Protein AF-A0A7V0RK07-F1 (afdb_monomer_lite)

Secondary structure (DSSP, 8-state):
-----TTHHHHHHHHHHHSHHHHTTEEEEEEPPGGGTGGG-EEEEE--PPPP----

Sequence (56 aa):
DGSFERGVLNREVPRWLCEPEFRSQVVSFTPAHKRHGGEGALYVRLRKRGKPSQNS

Foldseek 3Di:
DPPPPPCPCLVVVVVVCPDPVNVVFWPDKDADDVVVPGSHDMDTHTDPPPDPPPDD

pLDDT: mean 77.1, std 12.64, range [48.41, 91.81]

Structure (mmCIF, N/CA/C/O backbone):
data_AF-A0A7V0RK07-F1
#
_entry.id   AF-A0A7V0RK07-F1
#
loop_
_atom_site.group_PDB
_atom_site.id
_atom_site.type_symbol
_atom_site.label_atom_id
_atom_site.label_alt_id
_atom_site.label_comp_id
_atom_site.label_asym_id
_atom_site.label_entity_id
_atom_site.label_seq_id
_atom_site.pdbx_PDB_ins_code
_atom_site.Cartn_x
_atom_site.Cartn_y
_atom_site.Cartn_z
_atom_site.occupancy
_atom_site.B_iso_or_equiv
_atom_site.auth_seq_id
_atom_site.auth_comp_id
_atom_site.auth_asym_id
_atom_site.auth_atom_id
_atom_site.pdbx_PDB_model_num
ATOM 1 N N . ASP A 1 1 ? 23.725 14.520 -13.932 1.00 49.31 1 ASP A N 1
ATOM 2 C CA . ASP A 1 1 ? 23.502 13.080 -13.750 1.00 49.31 1 ASP A CA 1
ATOM 3 C C . ASP A 1 1 ? 22.252 12.908 -12.897 1.00 49.31 1 ASP A C 1
ATOM 5 O O . ASP A 1 1 ? 22.287 13.159 -11.704 1.00 49.31 1 ASP A O 1
ATOM 9 N N . GLY A 1 2 ? 21.101 12.704 -13.538 1.00 52.94 2 GLY A N 1
ATOM 10 C CA . GLY A 1 2 ? 19.788 12.671 -12.883 1.00 52.94 2 GLY A CA 1
ATOM 11 C C . GLY A 1 2 ? 19.420 11.254 -12.470 1.00 52.94 2 GLY A C 1
ATOM 12 O O . GLY A 1 2 ? 18.395 10.732 -12.903 1.00 52.94 2 GLY A O 1
ATOM 13 N N . SER A 1 3 ? 20.276 10.611 -11.687 1.00 54.41 3 SER A N 1
ATOM 14 C CA . SER A 1 3 ? 20.024 9.317 -11.061 1.00 54.41 3 SER A CA 1
ATOM 15 C C . SER A 1 3 ? 19.085 9.501 -9.861 1.00 54.41 3 SER A C 1
ATOM 17 O O . SER A 1 3 ? 19.414 9.174 -8.729 1.00 54.41 3 SER A O 1
ATOM 19 N N . PHE A 1 4 ? 17.880 10.038 -10.101 1.00 54.00 4 PHE A N 1
A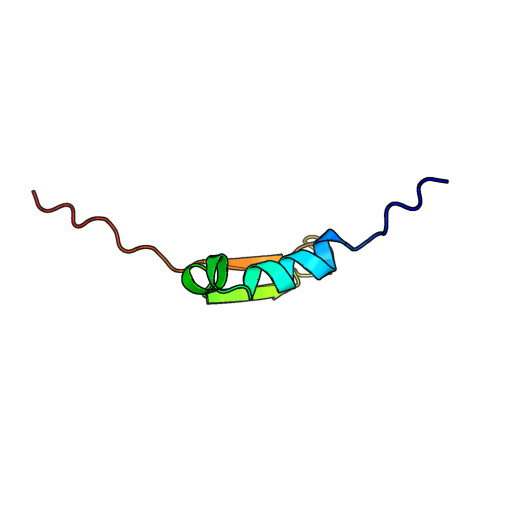TOM 20 C CA . PHE A 1 4 ? 16.791 9.898 -9.137 1.00 54.00 4 PHE A CA 1
ATOM 21 C C . PHE A 1 4 ? 16.602 8.403 -8.936 1.00 54.00 4 PHE A C 1
ATOM 23 O O . PHE A 1 4 ? 16.242 7.698 -9.881 1.00 54.00 4 PHE A O 1
ATOM 30 N N . GLU A 1 5 ? 16.941 7.934 -7.743 1.00 55.38 5 GLU A N 1
ATOM 31 C CA . GLU A 1 5 ? 16.908 6.544 -7.322 1.00 55.38 5 GLU A CA 1
ATOM 32 C C . GLU A 1 5 ? 15.554 5.923 -7.689 1.00 55.38 5 GLU A C 1
ATOM 34 O O . GLU A 1 5 ? 14.544 6.070 -6.991 1.00 55.38 5 GLU A O 1
ATOM 39 N N . ARG A 1 6 ? 15.513 5.295 -8.871 1.00 57.12 6 ARG A N 1
ATOM 40 C CA . ARG A 1 6 ? 14.312 4.725 -9.480 1.00 57.12 6 ARG A CA 1
ATOM 41 C C . ARG A 1 6 ? 13.838 3.601 -8.567 1.00 57.12 6 ARG A C 1
ATOM 43 O O . ARG A 1 6 ? 14.345 2.491 -8.645 1.00 57.12 6 ARG A O 1
ATOM 50 N N . GLY A 1 7 ? 12.890 3.911 -7.685 1.00 65.88 7 GLY A N 1
ATOM 51 C CA . GLY A 1 7 ? 12.290 2.929 -6.786 1.00 65.88 7 GLY A CA 1
ATOM 52 C C . GLY A 1 7 ? 12.177 3.327 -5.317 1.00 65.88 7 GLY A C 1
ATOM 53 O O . GLY A 1 7 ? 11.639 2.526 -4.561 1.00 65.88 7 GLY A O 1
ATOM 54 N N . VAL A 1 8 ? 12.592 4.531 -4.891 1.00 72.44 8 VAL A N 1
ATOM 55 C CA . VAL A 1 8 ? 12.390 4.958 -3.485 1.00 72.44 8 VAL A CA 1
ATOM 56 C C . VAL A 1 8 ? 10.916 4.866 -3.099 1.00 72.44 8 VAL A C 1
ATOM 58 O O . VAL A 1 8 ? 10.578 4.222 -2.115 1.00 72.44 8 VAL A O 1
ATOM 61 N N . LEU A 1 9 ? 10.014 5.401 -3.925 1.00 74.25 9 LEU A N 1
ATOM 62 C CA . LEU A 1 9 ? 8.579 5.321 -3.650 1.00 74.25 9 LEU A CA 1
ATOM 63 C C . LEU A 1 9 ? 8.060 3.872 -3.686 1.00 74.25 9 LEU A C 1
ATOM 65 O O . LEU A 1 9 ? 7.228 3.494 -2.872 1.00 74.25 9 LEU A O 1
ATOM 69 N N . ASN A 1 10 ? 8.585 3.034 -4.584 1.00 74.31 10 ASN A N 1
ATOM 70 C CA . 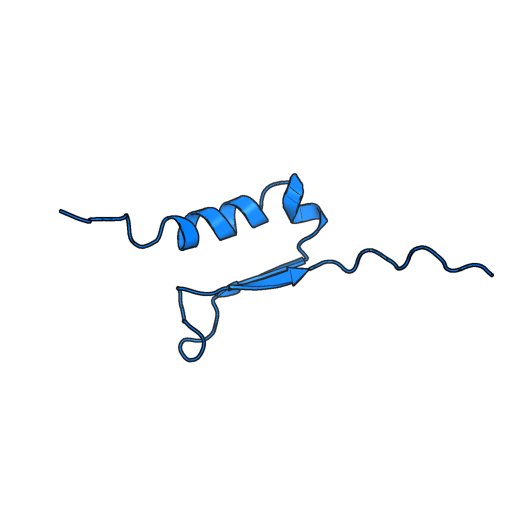ASN A 1 10 ? 8.204 1.622 -4.656 1.00 74.31 10 ASN A CA 1
ATOM 71 C C . ASN A 1 10 ? 8.610 0.842 -3.391 1.00 74.31 10 ASN A C 1
ATOM 73 O O . ASN A 1 10 ? 7.865 -0.033 -2.957 1.00 74.31 10 ASN A O 1
ATOM 77 N N . ARG A 1 11 ? 9.756 1.175 -2.786 1.00 79.00 11 ARG A N 1
ATOM 78 C CA . ARG A 1 11 ? 10.274 0.514 -1.582 1.00 79.00 11 ARG A CA 1
ATOM 79 C C . ARG A 1 11 ? 9.691 1.085 -0.291 1.00 79.00 11 ARG A C 1
ATOM 81 O O . ARG A 1 11 ? 9.365 0.325 0.620 1.00 79.00 11 ARG A O 1
ATOM 88 N N . GLU A 1 12 ? 9.543 2.404 -0.217 1.00 85.44 12 GLU A N 1
ATOM 89 C CA . GLU A 1 12 ? 9.085 3.087 0.992 1.00 85.44 12 GLU A CA 1
ATOM 90 C C . GLU A 1 12 ? 7.564 2.996 1.170 1.00 85.44 12 GLU A C 1
ATOM 92 O O . GLU A 1 12 ? 7.100 2.868 2.298 1.00 85.44 12 GLU A O 1
ATOM 97 N N . VAL A 1 13 ? 6.762 2.960 0.096 1.00 85.94 13 VAL A N 1
ATOM 98 C CA . VAL A 1 13 ? 5.294 2.854 0.224 1.00 85.94 13 VAL A CA 1
ATOM 99 C C . VAL A 1 13 ? 4.856 1.577 0.959 1.00 85.94 13 VAL A C 1
ATOM 101 O O . VAL A 1 13 ? 4.098 1.695 1.922 1.00 85.94 13 VAL A O 1
ATOM 104 N N . PRO A 1 14 ? 5.327 0.363 0.606 1.00 84.56 14 PRO A N 1
ATOM 105 C CA . PRO A 1 14 ? 5.038 -0.847 1.378 1.00 84.56 14 PRO A CA 1
ATOM 106 C C . PRO A 1 14 ? 5.461 -0.735 2.846 1.00 84.56 14 PRO A C 1
ATOM 108 O O . PRO A 1 14 ? 4.774 -1.254 3.726 1.00 84.56 14 PRO A O 1
ATOM 111 N N . ARG A 1 15 ? 6.577 -0.045 3.114 1.00 88.38 15 ARG A N 1
ATOM 112 C CA . ARG A 1 15 ? 7.089 0.188 4.467 1.00 88.38 15 ARG A CA 1
ATOM 113 C C . ARG A 1 15 ? 6.150 1.099 5.263 1.00 88.38 15 ARG A C 1
ATOM 115 O O . ARG A 1 15 ? 5.737 0.695 6.346 1.00 88.38 15 ARG A O 1
ATOM 122 N N . TRP A 1 16 ? 5.743 2.247 4.716 1.00 89.94 16 TRP A N 1
ATOM 123 C CA . TRP A 1 16 ? 4.786 3.163 5.353 1.00 89.94 16 TRP A CA 1
ATOM 124 C C . TRP A 1 16 ? 3.431 2.498 5.598 1.00 89.94 16 TRP A C 1
ATOM 126 O O . TRP A 1 16 ? 2.865 2.626 6.678 1.00 89.94 16 TRP A O 1
ATOM 136 N N . LEU A 1 17 ? 2.924 1.711 4.642 1.00 87.38 17 LEU A N 1
ATOM 137 C CA . LEU A 1 17 ? 1.660 0.975 4.803 1.00 87.38 17 LEU A CA 1
ATOM 138 C C . LEU A 1 17 ? 1.712 -0.072 5.934 1.00 87.38 17 LEU A C 1
ATOM 140 O O . LEU A 1 17 ? 0.665 -0.443 6.471 1.00 87.38 17 LEU A O 1
ATOM 144 N N . CYS A 1 18 ? 2.908 -0.545 6.297 1.00 86.62 18 CYS A N 1
ATOM 145 C CA . CYS A 1 18 ? 3.136 -1.446 7.428 1.00 86.62 18 CYS A CA 1
ATOM 146 C C . CYS A 1 18 ? 3.286 -0.723 8.775 1.00 86.62 18 CYS A C 1
ATOM 148 O O . CYS A 1 18 ? 3.153 -1.378 9.815 1.00 86.62 18 CYS A O 1
ATOM 150 N N . GLU A 1 19 ? 3.540 0.586 8.778 1.00 91.81 19 GLU A N 1
ATOM 151 C CA . GLU A 1 19 ? 3.671 1.371 10.004 1.00 91.81 19 GLU A CA 1
ATOM 152 C C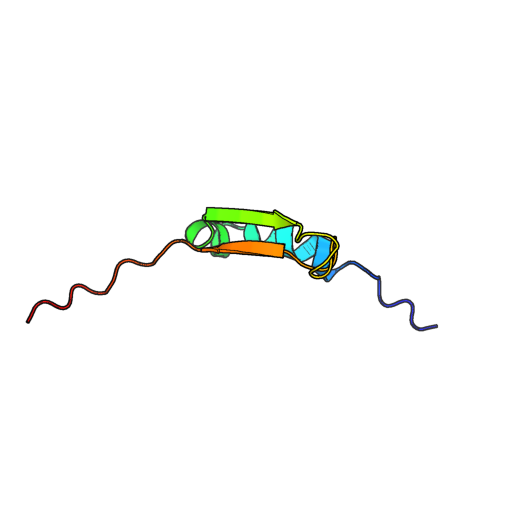 . GLU A 1 19 ? 2.336 1.460 10.757 1.00 91.81 19 GLU A C 1
ATOM 154 O O . GLU A 1 19 ? 1.267 1.459 10.137 1.00 91.81 19 GLU A O 1
ATOM 159 N N . PRO A 1 20 ? 2.358 1.519 12.101 1.00 84.56 20 PRO A N 1
ATOM 160 C CA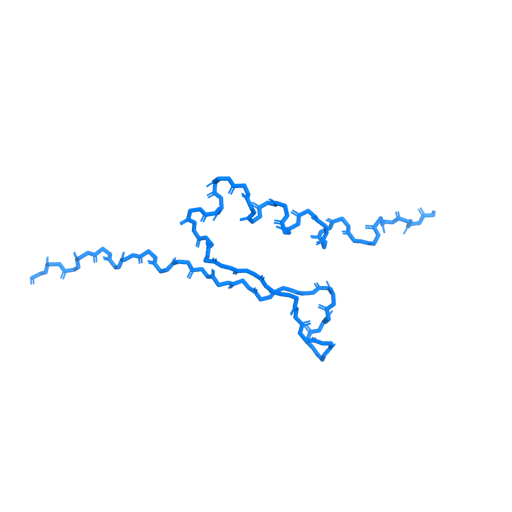 . PRO A 1 20 ? 1.148 1.460 12.926 1.00 84.56 20 PRO A CA 1
ATOM 161 C C . PRO A 1 20 ? 0.117 2.549 12.584 1.00 84.56 20 PRO A C 1
ATOM 163 O O . PRO A 1 20 ? -1.089 2.296 12.654 1.00 84.56 20 PRO A O 1
ATOM 166 N N . GLU A 1 21 ? 0.581 3.721 12.148 1.00 85.06 21 GLU A N 1
ATOM 167 C CA . GLU A 1 21 ? -0.240 4.870 11.750 1.00 85.06 21 GLU A CA 1
ATOM 168 C C . GLU A 1 21 ? -1.160 4.552 10.556 1.00 85.06 21 GLU A C 1
ATOM 170 O O . GLU A 1 21 ? -2.338 4.933 10.532 1.00 85.06 21 GLU A O 1
ATOM 175 N N . PHE A 1 22 ? -0.646 3.787 9.588 1.00 85.69 22 PHE A N 1
ATOM 176 C CA . PHE A 1 22 ? -1.358 3.422 8.362 1.00 85.69 22 PHE A CA 1
ATOM 177 C C . PHE A 1 22 ? -1.956 2.019 8.423 1.00 85.69 22 PHE A C 1
ATOM 179 O O . PHE A 1 22 ? -3.056 1.801 7.914 1.00 85.69 22 PHE A O 1
ATOM 186 N N . ARG A 1 23 ? -1.311 1.072 9.109 1.00 85.69 23 ARG A N 1
ATOM 187 C CA . ARG A 1 23 ? -1.776 -0.317 9.249 1.00 85.69 23 ARG A CA 1
ATOM 188 C C . ARG A 1 23 ? -3.150 -0.426 9.913 1.00 85.69 23 ARG A C 1
ATOM 190 O O . ARG A 1 23 ? -3.905 -1.351 9.626 1.00 85.69 23 ARG A O 1
ATOM 197 N N . SER A 1 24 ? -3.511 0.534 10.765 1.00 86.75 24 SER A N 1
ATOM 198 C CA . SER A 1 24 ? -4.861 0.612 11.345 1.00 86.75 24 SER A CA 1
ATOM 199 C C . SER A 1 24 ? -5.944 0.933 10.300 1.00 86.75 24 SER A C 1
ATOM 201 O O . SER A 1 24 ? -7.112 0.580 10.466 1.00 86.75 24 SER A O 1
ATOM 203 N N . GLN A 1 25 ? -5.562 1.562 9.186 1.00 86.31 25 GLN A N 1
ATOM 204 C CA . GLN A 1 25 ? -6.449 1.979 8.096 1.00 86.31 25 GLN A CA 1
ATOM 205 C C . GLN A 1 25 ? -6.323 1.093 6.854 1.00 86.31 25 GLN A C 1
ATOM 207 O O . GLN A 1 25 ? -7.223 1.080 6.021 1.00 86.31 25 GLN A O 1
ATOM 212 N N . VAL A 1 26 ? -5.233 0.344 6.717 1.00 89.88 26 VAL A N 1
ATOM 213 C CA . VAL A 1 26 ? -4.954 -0.522 5.569 1.00 89.88 26 VAL A CA 1
ATOM 214 C C . VAL A 1 26 ? -5.283 -1.971 5.935 1.00 89.88 26 VAL A C 1
ATOM 216 O O . VAL A 1 26 ? -4.909 -2.481 6.986 1.00 89.88 26 VAL A O 1
ATOM 219 N N . VAL A 1 27 ? -6.033 -2.657 5.075 1.00 88.75 27 VAL A N 1
ATOM 220 C CA . VAL A 1 27 ? -6.308 -4.098 5.188 1.00 88.75 27 VAL A CA 1
ATOM 221 C C . VAL A 1 27 ? -5.142 -4.895 4.613 1.00 88.75 27 VAL A C 1
ATOM 223 O O . VAL A 1 27 ? -4.659 -5.822 5.251 1.00 88.75 27 VAL A O 1
ATOM 226 N N . SER A 1 28 ? -4.737 -4.569 3.384 1.00 88.38 28 SER A N 1
ATOM 227 C CA . SER A 1 28 ? -3.701 -5.281 2.632 1.00 88.38 28 SER A CA 1
ATOM 228 C C . SER A 1 28 ? -3.286 -4.465 1.404 1.00 88.38 28 SER A C 1
ATOM 230 O O . SER A 1 28 ? -4.039 -3.592 0.965 1.00 88.38 28 SER A O 1
ATOM 232 N N . PHE A 1 29 ? -2.118 -4.758 0.837 1.00 88.88 29 PHE A N 1
ATOM 233 C CA . PHE A 1 29 ? -1.634 -4.168 -0.406 1.00 88.88 29 PHE A CA 1
ATOM 234 C C . PHE A 1 29 ? -0.954 -5.225 -1.287 1.00 88.88 29 PHE A C 1
ATOM 236 O O . PHE A 1 29 ? -0.371 -6.179 -0.776 1.00 88.88 29 PHE A O 1
ATOM 243 N N . THR A 1 30 ? -1.040 -5.070 -2.609 1.00 87.94 30 THR A N 1
ATOM 244 C CA . THR A 1 30 ? -0.449 -5.996 -3.597 1.00 87.94 30 THR A CA 1
ATOM 245 C C . THR A 1 30 ? 0.095 -5.231 -4.807 1.00 87.94 30 THR A C 1
ATOM 247 O O . THR A 1 30 ? -0.455 -4.177 -5.134 1.00 87.94 30 THR A O 1
ATOM 250 N N . PRO A 1 31 ? 1.155 -5.717 -5.482 1.00 83.81 31 PRO A N 1
ATOM 251 C CA . PRO A 1 31 ? 1.659 -5.094 -6.705 1.00 83.81 31 PRO A CA 1
ATOM 252 C C . PRO A 1 31 ? 0.591 -5.076 -7.799 1.00 83.81 31 PRO A C 1
ATOM 254 O O . PRO A 1 31 ? -0.171 -6.034 -7.970 1.00 83.81 31 PRO A O 1
ATOM 257 N N . ALA A 1 32 ? 0.528 -3.973 -8.541 1.00 86.38 32 ALA A N 1
ATOM 258 C CA . ALA A 1 32 ? -0.380 -3.851 -9.663 1.00 86.38 32 ALA A CA 1
ATOM 259 C C . ALA A 1 32 ? 0.045 -4.785 -10.799 1.00 86.38 32 ALA A C 1
ATOM 261 O O . ALA A 1 32 ? 1.207 -5.159 -10.971 1.00 86.38 32 ALA A O 1
ATOM 262 N N . HIS A 1 33 ? -0.928 -5.161 -11.621 1.00 82.50 33 HIS A N 1
ATOM 263 C CA . HIS A 1 33 ? -0.651 -5.984 -12.786 1.00 82.50 33 HIS A CA 1
ATOM 264 C C . HIS A 1 33 ? 0.250 -5.225 -13.776 1.00 82.50 33 HIS A C 1
ATOM 266 O O . HIS A 1 33 ? 0.134 -4.005 -13.903 1.00 82.50 33 HIS A O 1
ATOM 272 N N . LYS A 1 34 ? 1.102 -5.931 -14.542 1.00 79.88 34 LYS A N 1
ATOM 273 C CA . LYS A 1 34 ? 2.033 -5.307 -15.513 1.00 79.88 34 LYS A CA 1
ATOM 274 C C . LYS A 1 34 ? 1.346 -4.341 -16.487 1.00 79.88 34 LYS A C 1
ATOM 276 O O . LYS A 1 34 ? 1.931 -3.339 -16.870 1.00 79.88 34 LYS A O 1
ATOM 281 N N . ARG A 1 35 ? 0.080 -4.605 -16.828 1.00 83.56 35 ARG A N 1
ATOM 282 C CA . ARG A 1 35 ? -0.740 -3.748 -17.704 1.00 83.56 35 ARG A CA 1
ATOM 283 C C . ARG A 1 35 ? -1.154 -2.410 -17.077 1.00 83.56 35 ARG A C 1
ATOM 285 O O . ARG A 1 35 ? -1.484 -1.497 -17.815 1.00 83.56 35 ARG A O 1
ATOM 292 N N . HIS A 1 36 ? -1.168 -2.296 -15.749 1.00 74.38 36 HIS A N 1
ATOM 293 C CA . HIS A 1 36 ? -1.609 -1.102 -15.011 1.00 74.38 36 HIS A CA 1
ATOM 294 C C . HIS A 1 36 ? -0.440 -0.365 -14.329 1.00 74.38 36 HIS A C 1
ATOM 296 O O . HIS A 1 36 ? -0.660 0.435 -13.427 1.00 74.38 36 HIS A O 1
ATOM 302 N N . GLY A 1 37 ? 0.803 -0.646 -14.736 1.00 68.81 37 GLY A N 1
ATOM 303 C CA . GLY A 1 37 ? 2.011 -0.034 -14.165 1.00 68.81 37 GLY A CA 1
ATOM 304 C C . GLY A 1 37 ? 2.969 -1.020 -13.493 1.00 68.81 37 GLY A C 1
ATOM 305 O O . GLY A 1 37 ? 4.077 -0.627 -13.141 1.00 68.81 37 GLY A O 1
ATOM 306 N N . GLY A 1 38 ? 2.591 -2.299 -13.360 1.00 78.50 38 GLY A N 1
ATOM 307 C CA . GLY A 1 38 ? 3.462 -3.352 -12.831 1.00 78.50 38 GLY A CA 1
ATOM 308 C C . GLY A 1 38 ? 4.007 -3.020 -11.446 1.00 78.50 38 GLY A C 1
ATOM 309 O O . GLY A 1 38 ? 3.263 -2.613 -10.561 1.00 78.50 38 GLY A O 1
ATOM 310 N N . GLU A 1 39 ? 5.322 -3.148 -11.283 1.00 70.81 39 GLU A N 1
ATOM 311 C CA . GLU A 1 39 ? 6.017 -2.802 -10.040 1.00 70.81 39 GLU A CA 1
ATOM 312 C C . GLU A 1 39 ? 5.901 -1.304 -9.700 1.00 70.81 39 GLU A C 1
ATOM 314 O O . GLU A 1 39 ? 6.014 -0.929 -8.545 1.00 70.81 39 GLU A O 1
ATOM 319 N N . GLY A 1 40 ? 5.585 -0.419 -10.647 1.00 77.25 40 GLY A N 1
ATOM 320 C CA . GLY A 1 40 ? 5.402 1.010 -10.366 1.00 77.25 40 GLY A CA 1
ATOM 321 C C . GLY A 1 40 ? 4.099 1.372 -9.640 1.00 77.25 40 GLY A C 1
ATOM 322 O O . GLY A 1 40 ? 3.941 2.524 -9.242 1.00 77.25 40 GLY A O 1
ATOM 323 N N . ALA A 1 41 ? 3.163 0.433 -9.476 1.00 82.62 41 ALA A N 1
ATOM 324 C CA . ALA A 1 41 ? 1.856 0.701 -8.881 1.00 82.62 41 ALA A CA 1
ATOM 325 C C . ALA A 1 41 ? 1.431 -0.396 -7.892 1.00 82.62 41 ALA A C 1
ATOM 327 O O . ALA A 1 41 ? 1.846 -1.549 -7.987 1.00 82.62 41 ALA A O 1
ATOM 328 N N . LEU A 1 42 ? 0.582 -0.032 -6.928 1.00 85.75 42 LEU A N 1
ATOM 329 C CA . LEU A 1 42 ? 0.118 -0.911 -5.853 1.00 85.75 42 LEU A CA 1
ATOM 330 C C . LEU A 1 42 ? -1.401 -0.801 -5.710 1.00 85.75 42 LEU A C 1
ATOM 332 O O . LEU A 1 42 ? -1.953 0.297 -5.636 1.00 85.75 42 LEU A O 1
ATOM 336 N N . TYR A 1 43 ? -2.078 -1.940 -5.605 1.00 88.94 43 TYR A N 1
ATOM 337 C CA . TYR A 1 43 ? -3.455 -1.983 -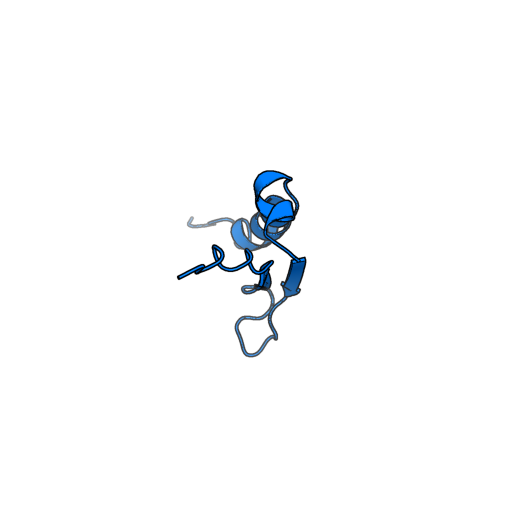5.132 1.00 88.94 43 TYR A CA 1
ATOM 338 C C . TYR A 1 43 ? -3.458 -1.976 -3.613 1.00 88.94 43 TYR A C 1
ATOM 340 O O . TYR A 1 43 ? -2.927 -2.897 -2.995 1.00 88.94 43 TYR A O 1
ATOM 348 N N . VAL A 1 44 ? -4.091 -0.969 -3.015 1.00 89.88 44 VAL A N 1
ATOM 349 C CA . VAL A 1 44 ? -4.226 -0.835 -1.561 1.00 89.88 44 VAL A CA 1
ATOM 350 C C . VAL A 1 44 ? -5.687 -1.017 -1.176 1.00 89.88 44 VAL A C 1
ATOM 352 O O . VAL A 1 44 ? -6.573 -0.318 -1.667 1.00 89.88 44 VAL A O 1
ATOM 355 N N . ARG A 1 45 ? -5.951 -1.955 -0.270 1.00 90.50 45 ARG A N 1
ATOM 356 C CA . ARG A 1 45 ? -7.280 -2.185 0.290 1.00 90.50 45 ARG A CA 1
ATOM 357 C C . ARG A 1 45 ? -7.389 -1.449 1.615 1.00 90.50 45 ARG A C 1
ATOM 359 O O . ARG A 1 45 ? -6.709 -1.806 2.570 1.00 90.50 45 ARG A O 1
ATOM 366 N N . LEU A 1 46 ? -8.258 -0.448 1.680 1.00 89.75 46 LEU A N 1
ATOM 367 C CA . LEU A 1 46 ? -8.492 0.340 2.889 1.00 89.75 46 LEU A CA 1
ATOM 368 C C . LEU A 1 46 ? -9.614 -0.264 3.739 1.00 89.75 46 LEU A C 1
ATOM 370 O O . LEU A 1 46 ? -10.590 -0.822 3.230 1.00 89.75 46 LEU A O 1
ATOM 374 N N . ARG A 1 47 ? -9.472 -0.142 5.057 1.00 84.81 47 ARG A N 1
ATOM 375 C CA . ARG A 1 47 ? -10.510 -0.453 6.033 1.00 84.81 47 ARG A CA 1
ATOM 376 C C . ARG A 1 47 ? -11.569 0.628 5.921 1.00 84.81 47 ARG A C 1
ATOM 378 O O . ARG A 1 47 ? -11.289 1.819 6.042 1.00 84.81 47 ARG A O 1
ATOM 385 N N . LYS A 1 48 ? -12.809 0.208 5.695 1.00 79.56 48 LYS A N 1
ATOM 386 C CA . LYS A 1 48 ?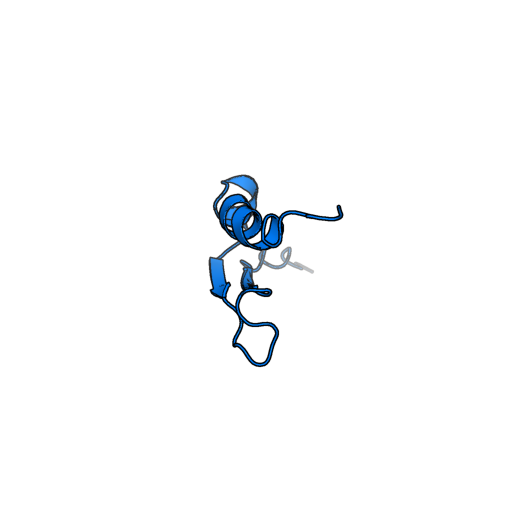 -13.948 1.115 5.717 1.00 79.56 48 LYS A CA 1
ATOM 387 C C . LYS A 1 48 ? -14.107 1.622 7.148 1.00 79.56 48 LYS A C 1
ATOM 389 O O . LYS A 1 48 ? -14.500 0.853 8.022 1.00 79.56 48 LYS A O 1
ATOM 394 N N . ARG A 1 49 ? -13.799 2.898 7.395 1.00 72.31 49 ARG A N 1
ATOM 395 C CA . ARG A 1 49 ? -14.237 3.560 8.629 1.00 72.31 49 ARG A CA 1
ATOM 396 C C . ARG A 1 49 ? -15.762 3.496 8.612 1.00 72.31 49 ARG A C 1
ATOM 398 O O . ARG A 1 49 ? -16.379 3.926 7.634 1.00 72.31 49 ARG A O 1
ATOM 405 N N . GLY A 1 50 ? -16.344 2.829 9.609 1.00 66.56 50 GLY A N 1
ATOM 406 C CA . GLY A 1 50 ? -17.792 2.691 9.729 1.00 66.56 50 GLY A CA 1
ATOM 407 C C . GLY A 1 50 ? -18.437 4.062 9.561 1.00 66.56 50 GLY A C 1
ATOM 408 O O . GLY A 1 50 ? -17.891 5.052 10.047 1.00 66.56 50 GLY A O 1
ATOM 409 N N . LYS A 1 51 ? -19.541 4.130 8.806 1.00 59.78 51 LYS A N 1
ATOM 410 C CA . LYS A 1 51 ? -20.318 5.367 8.673 1.00 59.78 51 LYS A CA 1
ATOM 411 C C . LYS A 1 51 ? -20.508 5.947 10.084 1.00 59.78 51 LYS A C 1
ATOM 413 O O . LYS A 1 51 ? -20.866 5.153 10.960 1.00 59.78 51 LYS A O 1
ATOM 418 N N . PRO A 1 52 ? -20.299 7.259 10.336 1.00 59.09 52 PRO A N 1
ATOM 419 C CA . PRO A 1 52 ? -20.874 7.840 11.540 1.00 59.09 52 PRO A CA 1
ATOM 420 C C . PRO A 1 52 ? -22.349 7.462 11.488 1.00 59.09 52 PRO A C 1
ATOM 422 O O . PRO A 1 52 ? -22.985 7.647 10.447 1.00 59.09 52 PRO A O 1
ATOM 425 N N . SER A 1 53 ? -22.820 6.782 12.531 1.00 66.44 53 SER A N 1
ATOM 426 C CA . SER A 1 53 ? -24.213 6.384 12.660 1.00 66.44 53 SER A CA 1
ATOM 427 C C . SER A 1 53 ? -25.056 7.621 12.365 1.00 66.44 53 SER A C 1
ATOM 429 O O . SER A 1 53 ? -25.084 8.550 13.168 1.00 66.44 53 SER A O 1
ATOM 431 N N . GLN A 1 54 ? -25.652 7.697 11.171 1.00 66.25 54 GLN A N 1
ATOM 432 C CA . GLN A 1 54 ? -26.709 8.660 10.917 1.00 66.25 54 GLN A CA 1
ATOM 433 C C . GLN A 1 54 ? -27.907 8.110 11.673 1.00 66.25 54 GLN A C 1
ATOM 435 O O . GLN A 1 54 ? -28.661 7.295 11.153 1.00 66.25 54 GLN A O 1
ATOM 440 N N . ASN A 1 55 ? -27.984 8.483 12.945 1.00 54.34 55 ASN A N 1
ATOM 441 C CA . ASN A 1 55 ? -29.163 8.311 13.761 1.00 54.34 55 ASN A CA 1
ATOM 442 C C . ASN A 1 55 ? -29.950 9.619 13.626 1.00 54.34 55 ASN A C 1
ATOM 444 O O . ASN A 1 55 ? -29.614 10.615 14.267 1.00 54.34 55 ASN A O 1
ATOM 448 N N . SER A 1 56 ? -30.920 9.635 12.717 1.00 48.41 56 SER A N 1
ATOM 449 C CA . SER A 1 56 ? -32.044 10.575 12.734 1.00 48.41 56 SER A CA 1
ATOM 450 C C . SER A 1 56 ? -33.293 9.791 13.085 1.00 48.41 56 SER A C 1
ATOM 452 O O . SER A 1 56 ? -33.404 8.652 12.579 1.00 48.41 56 SER A O 1
#

Radius of gyration: 15.81 Å; chains: 1; bounding box: 56×19×32 Å